Protein AF-A0A6G0MAN6-F1 (afdb_monomer)

Sequence (66 aa):
MSPKTVVAVERARLLEESLSRRDDPPAAVSEPQVITNAGVDEGVPPELLQSENRQHLADRTHQEAS

Solvent-accessible surface area (backbone atoms only — not comparable to full-atom values): 4366 Å² total; per-residue (Å²): 134,55,74,71,54,54,54,52,50,54,53,50,50,55,48,51,55,60,52,54,58,68,73,47,80,77,78,89,71,81,79,82,83,86,82,76,75,83,83,74,77,79,68,76,59,64,88,80,45,55,73,68,58,40,48,52,49,51,56,48,54,56,58,77,72,107

Secondary structure (DSSP, 8-state):
--HHHHHHHHHHHHHHHHHHHHHSPPPPPPPPP----TT--S-S-GGGS-HHHHHHHHHHHHHHT-

Radius of gyration: 33.34 Å; Cα contacts (8 Å, |Δi|>4): 5; chains: 1; bounding box: 60×23×84 Å

Mean predicted aligned error: 14.63 Å

Organism: NCBI:txid53985

Structure (mmCIF, N/CA/C/O backbone):
data_AF-A0A6G0MAN6-F1
#
_entry.id   AF-A0A6G0MAN6-F1
#
loop_
_atom_site.group_PDB
_atom_site.id
_atom_site.type_symbol
_atom_site.label_atom_id
_atom_site.label_alt_id
_atom_site.label_comp_id
_atom_site.label_asym_id
_atom_site.label_entity_id
_atom_site.label_seq_id
_atom_site.pdbx_PDB_ins_code
_atom_site.Cartn_x
_atom_site.Cartn_y
_atom_site.Cartn_z
_atom_site.occupancy
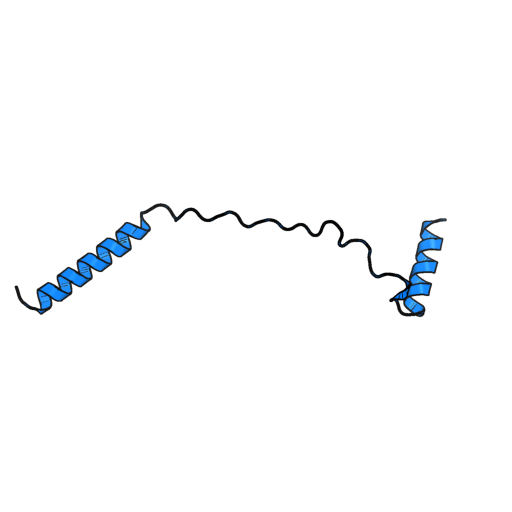_atom_site.B_iso_or_equiv
_atom_site.auth_seq_id
_atom_site.auth_comp_id
_atom_site.auth_asym_id
_atom_site.auth_atom_id
_atom_site.pdbx_PDB_model_num
ATOM 1 N N . MET A 1 1 ? 33.647 -3.277 -48.091 1.00 78.44 1 MET A N 1
ATOM 2 C CA . MET A 1 1 ? 33.099 -3.942 -46.884 1.00 78.44 1 MET A CA 1
ATOM 3 C C . MET A 1 1 ? 32.110 -5.007 -47.317 1.00 78.44 1 MET A C 1
ATOM 5 O O . MET A 1 1 ? 31.342 -4.743 -48.233 1.00 78.44 1 MET A O 1
ATOM 9 N N . SER A 1 2 ? 32.131 -6.192 -46.701 1.00 93.88 2 SER A N 1
ATOM 10 C CA . SER A 1 2 ? 31.126 -7.220 -46.999 1.00 93.88 2 SER A CA 1
ATOM 11 C C . SER A 1 2 ? 29.813 -6.919 -46.259 1.00 93.88 2 SER A C 1
ATOM 13 O O . SER A 1 2 ? 29.871 -6.359 -45.161 1.00 93.88 2 SER A O 1
ATOM 15 N N . PRO A 1 3 ? 28.641 -7.324 -46.781 1.00 91.81 3 PRO A N 1
ATOM 16 C CA . PRO A 1 3 ? 27.366 -7.157 -46.076 1.00 91.81 3 PRO A CA 1
ATOM 17 C C . PRO A 1 3 ? 27.371 -7.753 -44.658 1.00 91.81 3 PRO A C 1
ATOM 19 O O . PRO A 1 3 ? 26.830 -7.163 -43.729 1.00 91.81 3 PRO A O 1
ATOM 22 N N . LYS A 1 4 ? 28.072 -8.878 -44.460 1.00 94.25 4 LYS A N 1
ATOM 23 C CA . LYS A 1 4 ? 28.244 -9.513 -43.142 1.00 94.25 4 LYS A CA 1
ATOM 24 C C . LYS A 1 4 ? 29.007 -8.621 -42.163 1.00 94.25 4 LYS A C 1
ATOM 26 O O . LYS A 1 4 ? 28.683 -8.588 -40.982 1.00 94.25 4 LYS A O 1
ATOM 31 N N . THR A 1 5 ? 29.995 -7.879 -42.659 1.00 95.00 5 THR A N 1
ATOM 32 C CA . THR A 1 5 ? 30.776 -6.941 -41.847 1.00 95.00 5 THR A CA 1
ATOM 33 C C . THR A 1 5 ? 29.927 -5.754 -41.401 1.00 95.00 5 THR A C 1
ATOM 35 O O . THR A 1 5 ? 30.030 -5.342 -40.254 1.00 95.00 5 THR A O 1
ATOM 38 N N . VAL A 1 6 ? 29.049 -5.241 -42.265 1.00 94.88 6 VAL A N 1
ATOM 39 C CA . VAL A 1 6 ? 28.151 -4.126 -41.916 1.00 94.88 6 VAL A CA 1
ATOM 40 C C . VAL A 1 6 ? 27.177 -4.536 -40.808 1.00 94.88 6 VAL A C 1
ATOM 42 O O . VAL A 1 6 ? 27.051 -3.828 -39.815 1.00 94.88 6 VAL A O 1
ATOM 45 N N . VAL A 1 7 ? 26.571 -5.722 -40.919 1.00 95.69 7 VAL A N 1
ATOM 46 C CA . VAL A 1 7 ? 25.659 -6.253 -39.890 1.00 95.69 7 VAL A CA 1
ATOM 47 C C . VAL A 1 7 ? 26.378 -6.471 -38.556 1.00 95.69 7 VAL A C 1
ATOM 49 O O . VAL A 1 7 ? 25.829 -6.159 -37.502 1.00 95.69 7 VAL A O 1
ATOM 52 N N . ALA A 1 8 ? 27.611 -6.986 -38.584 1.00 95.88 8 ALA A N 1
ATOM 53 C CA . ALA A 1 8 ? 28.405 -7.178 -37.372 1.00 95.88 8 ALA A CA 1
ATOM 54 C C . ALA A 1 8 ? 28.736 -5.844 -36.679 1.00 95.88 8 ALA A C 1
ATOM 56 O O . ALA A 1 8 ? 28.651 -5.755 -35.457 1.00 95.88 8 ALA A O 1
ATOM 57 N N . VAL A 1 9 ? 29.056 -4.803 -37.453 1.00 95.00 9 VAL A N 1
ATOM 58 C CA . VAL A 1 9 ? 29.352 -3.461 -36.931 1.00 95.00 9 VAL A CA 1
ATOM 59 C C . VAL A 1 9 ? 28.108 -2.802 -36.330 1.00 95.00 9 VAL A C 1
ATOM 61 O O . VAL A 1 9 ? 28.185 -2.266 -35.229 1.00 95.00 9 VAL A O 1
ATOM 64 N N . GLU A 1 10 ? 26.950 -2.888 -36.987 1.00 96.19 10 GLU A N 1
ATOM 65 C CA . GLU A 1 10 ? 25.690 -2.355 -36.440 1.00 96.19 10 GLU A CA 1
ATOM 66 C C . GLU A 1 10 ? 25.303 -3.039 -35.124 1.00 96.19 10 GLU A C 1
ATOM 68 O O . GLU A 1 10 ? 24.933 -2.385 -34.150 1.00 96.19 10 GLU A O 1
ATOM 73 N N . ARG A 1 11 ? 25.458 -4.366 -35.055 1.00 95.56 11 ARG A N 1
ATOM 74 C CA . ARG A 1 11 ? 25.206 -5.139 -33.831 1.00 95.56 11 ARG A CA 1
ATOM 75 C C . ARG A 1 11 ? 26.165 -4.766 -32.704 1.00 95.56 11 ARG A C 1
ATOM 77 O O . ARG A 1 11 ? 25.732 -4.702 -31.557 1.00 95.56 11 ARG A O 1
ATOM 84 N N . ALA A 1 12 ? 27.435 -4.522 -33.025 1.00 95.00 12 ALA A N 1
ATOM 85 C CA . ALA A 1 12 ? 28.421 -4.064 -32.054 1.00 95.00 12 ALA A CA 1
ATOM 86 C C . ALA A 1 12 ? 28.066 -2.670 -31.512 1.00 95.00 12 ALA A C 1
ATOM 88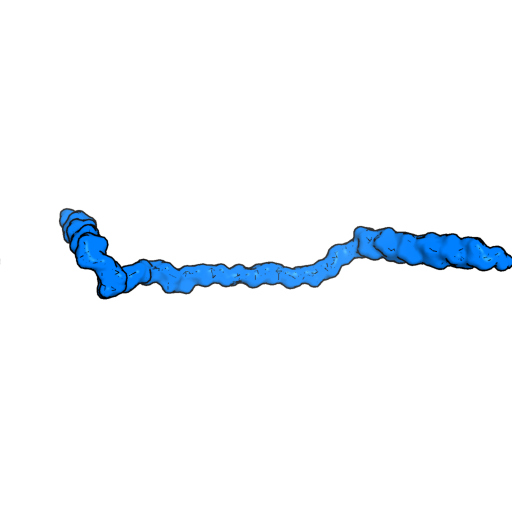 O O . ALA A 1 12 ? 28.078 -2.485 -30.300 1.00 95.00 12 ALA A O 1
ATOM 89 N N . ARG A 1 13 ? 27.650 -1.736 -32.379 1.00 93.81 13 ARG A N 1
ATOM 90 C CA . ARG A 1 13 ? 27.224 -0.387 -31.975 1.00 93.81 13 ARG A CA 1
ATOM 91 C C . ARG A 1 13 ? 26.002 -0.409 -31.052 1.00 93.81 13 ARG A C 1
ATOM 93 O O . ARG A 1 13 ? 26.006 0.264 -30.030 1.00 93.81 13 ARG A O 1
ATOM 100 N N . LEU A 1 14 ? 24.976 -1.200 -31.373 1.00 94.38 14 LEU A N 1
ATOM 101 C CA . LEU A 1 14 ? 23.780 -1.319 -30.524 1.00 94.38 14 LEU A CA 1
ATOM 102 C C . LEU A 1 14 ? 24.095 -1.938 -29.153 1.00 94.38 14 LEU A C 1
ATOM 104 O O . LEU A 1 14 ? 23.489 -1.573 -28.144 1.00 94.38 14 LEU A O 1
ATOM 108 N N . LEU A 1 15 ? 25.037 -2.886 -29.110 1.00 92.31 15 LEU A N 1
ATOM 109 C CA . LEU A 1 15 ? 25.513 -3.465 -27.857 1.00 92.31 15 LEU A CA 1
ATOM 110 C C . LEU A 1 15 ? 26.287 -2.430 -27.033 1.00 92.31 15 LEU A C 1
ATOM 112 O O . LEU A 1 15 ? 26.029 -2.308 -25.842 1.00 92.31 15 LEU A O 1
ATOM 116 N N . GLU A 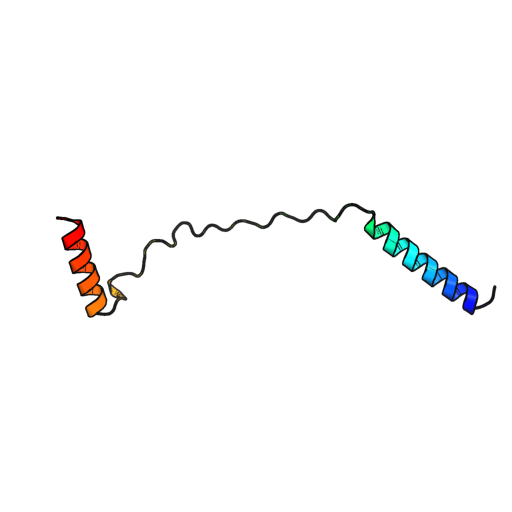1 16 ? 27.194 -1.684 -27.659 1.00 89.88 16 GLU A N 1
ATOM 117 C CA . GLU A 1 16 ? 27.968 -0.612 -27.025 1.00 89.88 16 GLU A CA 1
ATOM 118 C C . GLU A 1 16 ? 27.052 0.467 -26.425 1.00 89.88 16 GLU A C 1
ATOM 120 O O . GLU A 1 16 ? 27.193 0.809 -25.254 1.00 89.88 16 GLU A 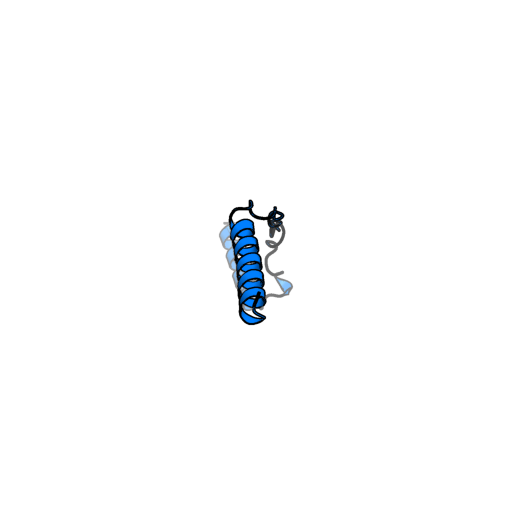O 1
ATOM 125 N N . GLU A 1 17 ? 26.035 0.911 -27.167 1.00 87.81 17 GLU A N 1
ATOM 126 C CA . GLU A 1 17 ? 25.015 1.854 -26.686 1.00 87.81 17 GLU A CA 1
ATOM 127 C C . GLU A 1 17 ? 24.212 1.290 -25.500 1.00 87.81 17 GLU A C 1
ATOM 129 O O . GLU A 1 17 ? 23.980 1.973 -24.500 1.00 87.81 17 GLU A O 1
ATOM 134 N N . SER A 1 18 ? 23.830 0.012 -25.571 1.00 85.00 18 SER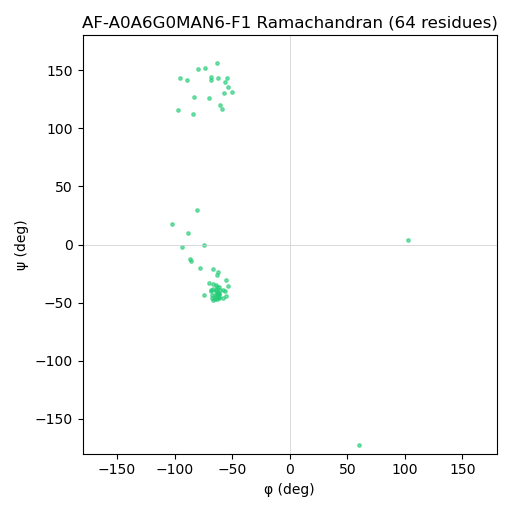 A N 1
ATOM 135 C CA . SER A 1 18 ? 23.092 -0.656 -24.492 1.00 85.00 18 SER A CA 1
ATOM 136 C C . SER A 1 18 ? 23.919 -0.813 -23.215 1.00 85.00 18 SER A C 1
ATOM 138 O O . SER A 1 18 ? 23.362 -0.778 -22.117 1.00 85.00 18 SER A O 1
ATOM 140 N N . LEU A 1 19 ? 25.230 -1.026 -23.347 1.00 87.44 19 LEU A N 1
ATOM 141 C CA . LEU A 1 19 ? 26.148 -1.113 -22.216 1.00 87.44 19 LEU A CA 1
ATOM 142 C C . LEU A 1 19 ? 26.410 0.272 -21.621 1.00 87.44 19 LEU A C 1
ATOM 144 O O . LEU A 1 19 ? 26.289 0.408 -20.411 1.00 87.44 19 LEU A O 1
ATOM 148 N N . SER A 1 20 ? 26.622 1.297 -22.453 1.00 81.81 20 SER A N 1
ATOM 149 C CA . SER A 1 20 ? 26.788 2.687 -22.001 1.00 81.81 20 SER A CA 1
ATOM 150 C C . SER A 1 20 ? 25.599 3.169 -21.166 1.00 81.81 20 SER A C 1
ATOM 152 O O . SER A 1 20 ? 25.788 3.812 -20.141 1.00 81.81 20 SER A O 1
ATOM 154 N N . ARG A 1 21 ? 24.367 2.800 -21.546 1.00 79.62 21 ARG A N 1
ATOM 155 C CA . ARG A 1 21 ? 23.151 3.141 -20.788 1.00 79.62 21 ARG A CA 1
ATOM 156 C C . ARG A 1 21 ? 23.115 2.543 -19.374 1.00 79.62 21 ARG A C 1
ATOM 158 O O . ARG A 1 21 ? 22.380 3.029 -18.520 1.00 79.62 21 ARG A O 1
ATOM 165 N N . ARG A 1 22 ? 23.839 1.450 -19.114 1.00 79.12 22 ARG A N 1
ATOM 166 C CA . ARG A 1 22 ? 23.900 0.833 -17.776 1.00 79.12 22 ARG A CA 1
ATOM 167 C C . ARG A 1 22 ? 24.829 1.577 -16.825 1.00 79.12 22 ARG A C 1
ATOM 169 O O . ARG A 1 22 ? 24.680 1.403 -15.619 1.00 79.12 22 ARG A O 1
ATOM 176 N N . ASP A 1 23 ? 25.750 2.364 -17.369 1.00 82.31 23 ASP A N 1
ATOM 177 C CA . ASP A 1 23 ? 26.644 3.227 -16.601 1.00 82.31 23 ASP A CA 1
ATOM 178 C C . ASP A 1 23 ? 25.998 4.591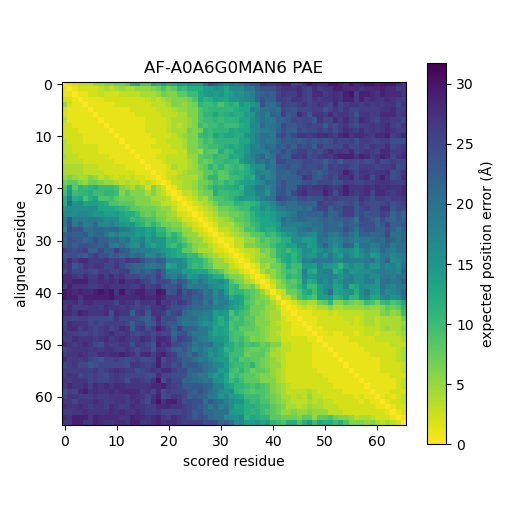 -16.290 1.00 82.31 23 ASP A C 1
ATOM 180 O O . ASP A 1 23 ? 26.470 5.311 -15.408 1.00 82.31 23 ASP A O 1
ATOM 184 N N . ASP A 1 24 ? 24.892 4.937 -16.964 1.00 83.31 24 ASP A N 1
ATOM 185 C CA . ASP A 1 24 ? 24.102 6.124 -16.643 1.00 83.31 24 ASP A CA 1
ATOM 186 C C . ASP A 1 24 ? 23.403 5.971 -15.278 1.00 83.31 24 ASP A C 1
ATOM 188 O O . ASP A 1 24 ? 22.928 4.881 -14.928 1.00 83.31 24 ASP A O 1
ATOM 192 N N . PRO A 1 25 ? 23.271 7.061 -14.496 1.00 83.75 25 PRO A N 1
ATOM 193 C CA . PRO A 1 25 ? 22.495 7.040 -13.267 1.00 83.75 25 PRO A CA 1
ATOM 194 C C . PRO A 1 25 ? 21.067 6.539 -13.523 1.00 83.75 25 PRO A C 1
ATOM 196 O O . PRO A 1 25 ? 20.470 6.875 -14.553 1.00 83.75 25 PRO A O 1
ATOM 199 N N . PRO A 1 26 ? 20.481 5.767 -12.590 1.00 82.62 26 PRO A N 1
ATOM 200 C CA . PRO A 1 26 ? 19.109 5.317 -12.738 1.00 82.62 26 PRO A CA 1
ATOM 201 C C . PRO A 1 26 ? 18.190 6.525 -12.919 1.00 82.62 26 PRO A C 1
ATOM 203 O O . PRO A 1 26 ? 18.354 7.554 -12.259 1.00 82.62 26 PRO A O 1
ATOM 206 N N . ALA A 1 27 ? 17.214 6.389 -13.817 1.00 83.75 27 ALA A N 1
ATOM 207 C CA . ALA A 1 27 ? 16.201 7.416 -14.003 1.00 83.75 27 ALA A CA 1
ATOM 208 C C . ALA A 1 27 ? 15.552 7.742 -12.650 1.00 83.75 27 ALA A C 1
ATOM 210 O O . ALA A 1 27 ? 15.222 6.832 -11.884 1.00 8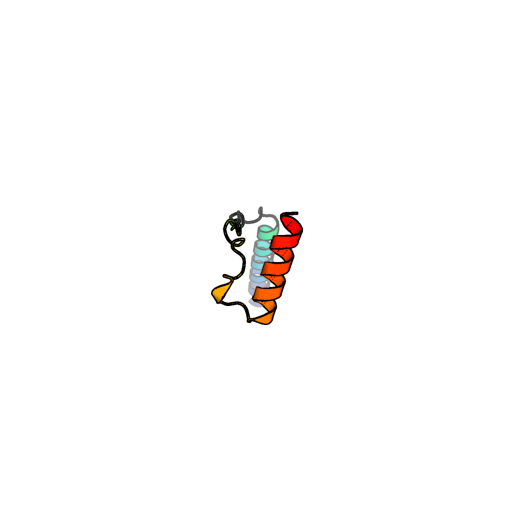3.75 27 ALA A O 1
ATOM 211 N N . ALA A 1 28 ? 15.378 9.032 -12.361 1.00 85.75 28 ALA A N 1
ATOM 212 C CA . ALA A 1 28 ? 14.730 9.467 -11.135 1.00 85.75 28 ALA A CA 1
ATOM 213 C C . ALA A 1 28 ? 13.310 8.884 -11.082 1.00 85.75 28 ALA A C 1
ATOM 215 O O . ALA A 1 28 ? 12.474 9.174 -11.939 1.00 85.75 28 ALA A O 1
ATOM 216 N N . VAL A 1 29 ? 13.055 8.041 -10.085 1.00 85.81 29 VAL A N 1
ATOM 217 C CA . VAL A 1 29 ? 11.720 7.522 -9.789 1.00 85.81 29 VAL A CA 1
ATOM 218 C C . VAL A 1 29 ? 11.080 8.393 -8.715 1.00 85.81 29 VAL A C 1
ATOM 220 O O . VAL A 1 29 ? 11.762 8.875 -7.812 1.00 85.81 29 VAL A O 1
ATOM 223 N N . SER A 1 30 ? 9.771 8.619 -8.812 1.00 86.50 30 SER A N 1
ATOM 224 C CA . SER A 1 30 ? 9.020 9.255 -7.728 1.00 86.50 30 SER A CA 1
ATOM 225 C C . SER A 1 30 ? 8.950 8.318 -6.526 1.00 86.50 30 SER A C 1
ATOM 227 O O . SER A 1 30 ? 8.782 7.108 -6.692 1.00 86.50 30 SER A O 1
ATOM 229 N N . GLU A 1 31 ? 9.050 8.873 -5.319 1.00 88.94 31 GLU A N 1
ATOM 230 C CA . GLU A 1 31 ? 8.859 8.082 -4.106 1.00 88.94 31 GLU A CA 1
ATOM 231 C C . GLU A 1 31 ? 7.431 7.516 -4.043 1.00 88.94 31 GLU A C 1
ATOM 233 O O . GLU A 1 31 ? 6.474 8.195 -4.444 1.00 88.94 31 GLU A O 1
ATOM 238 N N . PRO A 1 32 ? 7.258 6.281 -3.539 1.00 88.25 32 PRO A N 1
ATOM 239 C CA . PRO A 1 32 ? 5.938 5.740 -3.263 1.00 88.25 32 PRO A CA 1
ATOM 240 C C . PRO A 1 32 ? 5.169 6.648 -2.300 1.00 88.25 32 PRO A C 1
ATOM 242 O O . PRO A 1 32 ? 5.668 7.012 -1.236 1.00 88.25 32 PRO A O 1
ATOM 245 N N . GLN A 1 33 ? 3.930 6.988 -2.650 1.00 86.94 33 GLN A N 1
ATOM 246 C CA . GLN A 1 33 ? 3.055 7.730 -1.746 1.00 86.94 33 GLN A CA 1
ATOM 247 C C . GLN A 1 33 ? 2.627 6.827 -0.584 1.00 86.94 33 GLN A C 1
ATOM 249 O O . GLN A 1 33 ? 2.092 5.739 -0.799 1.00 86.94 33 GLN A O 1
ATOM 254 N N . VAL A 1 34 ? 2.839 7.284 0.650 1.00 85.06 34 VAL A N 1
ATOM 255 C CA . VAL A 1 34 ? 2.383 6.583 1.855 1.00 85.06 34 VAL A CA 1
ATOM 256 C C . VAL A 1 34 ? 0.923 6.953 2.122 1.00 85.06 34 VAL A C 1
ATOM 258 O O . VAL A 1 34 ? 0.626 8.091 2.477 1.00 85.06 34 VAL A O 1
ATOM 261 N N . ILE A 1 35 ? 0.008 5.993 1.971 1.00 82.88 35 ILE A N 1
ATOM 262 C CA . ILE A 1 35 ? -1.399 6.134 2.377 1.00 82.88 35 ILE A CA 1
ATOM 263 C C . ILE A 1 35 ? -1.539 5.494 3.764 1.00 82.88 35 ILE A C 1
ATOM 265 O O . ILE A 1 35 ? -1.305 4.297 3.919 1.00 82.88 35 ILE A O 1
ATOM 269 N N . THR A 1 36 ? -1.867 6.291 4.785 1.00 82.06 36 THR A N 1
ATOM 270 C CA . THR A 1 36 ? -2.089 5.801 6.157 1.00 82.06 36 THR A CA 1
ATOM 271 C C . THR A 1 36 ? -3.551 5.402 6.365 1.00 82.06 36 THR A C 1
ATOM 273 O O . THR A 1 36 ? -4.451 6.100 5.906 1.00 82.06 36 THR A O 1
ATOM 276 N N . ASN A 1 37 ? -3.802 4.317 7.101 1.00 83.19 37 ASN A N 1
ATOM 277 C CA . ASN A 1 37 ? -5.151 3.859 7.471 1.00 83.19 37 ASN A CA 1
ATOM 278 C C . ASN A 1 37 ? -5.731 4.633 8.676 1.00 83.19 37 ASN A C 1
ATOM 280 O O . ASN A 1 37 ? -6.489 4.078 9.473 1.00 83.19 37 ASN A O 1
ATOM 284 N N . ALA A 1 38 ? -5.351 5.901 8.860 1.00 80.81 38 ALA A N 1
ATOM 285 C CA . ALA A 1 38 ? -5.897 6.727 9.933 1.00 80.81 38 ALA A CA 1
ATOM 286 C C . ALA A 1 38 ? -7.425 6.855 9.757 1.00 80.81 38 ALA A C 1
ATOM 288 O O . ALA A 1 38 ? -7.885 7.321 8.718 1.00 80.81 38 ALA A O 1
ATOM 289 N N . GLY A 1 39 ? -8.199 6.412 10.757 1.00 68.50 39 GLY A N 1
ATOM 290 C CA . GLY A 1 39 ? -9.671 6.393 10.722 1.00 68.50 39 GLY A CA 1
ATOM 291 C C . GLY A 1 39 ? -10.318 5.026 10.452 1.00 68.50 39 GLY A C 1
ATOM 292 O O . GLY A 1 39 ? -11.536 4.946 10.375 1.00 68.50 39 GLY A O 1
ATOM 293 N N . VAL A 1 40 ? -9.538 3.944 10.340 1.00 71.88 40 VAL A N 1
ATOM 294 C CA . VAL A 1 40 ? -10.049 2.563 10.159 1.00 71.88 40 VAL A CA 1
ATOM 295 C C . VAL A 1 40 ? -10.327 1.854 11.505 1.00 71.88 40 VAL A C 1
ATOM 297 O O . VAL A 1 40 ? -10.584 0.656 11.542 1.00 71.88 40 VAL A O 1
ATOM 300 N N . ASP A 1 41 ? -10.287 2.576 12.629 1.00 70.00 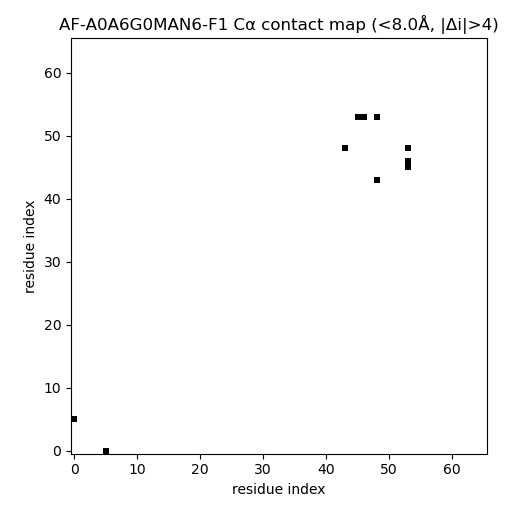41 ASP A N 1
ATOM 301 C CA . ASP A 1 41 ? -10.379 2.000 13.984 1.00 70.00 41 ASP A CA 1
ATOM 302 C C . ASP A 1 41 ? -11.760 2.151 14.651 1.00 70.00 41 ASP A C 1
ATOM 304 O O . ASP A 1 41 ? -11.890 1.991 15.858 1.00 70.00 41 ASP A O 1
ATOM 308 N N . GLU A 1 42 ? -12.832 2.439 13.904 1.00 72.50 42 GLU A N 1
ATOM 309 C CA . GLU A 1 42 ? -14.181 2.475 14.512 1.00 72.50 42 GLU A CA 1
ATOM 310 C C . GLU A 1 42 ? -14.749 1.076 14.829 1.00 72.50 42 GLU A C 1
ATOM 312 O O . GLU A 1 42 ? -15.840 0.950 15.386 1.00 72.50 42 GLU A O 1
ATOM 317 N N . GLY A 1 43 ? -14.003 0.005 14.531 1.00 77.50 43 GLY A N 1
ATOM 318 C CA . GLY A 1 43 ? -14.477 -1.365 14.700 1.00 77.50 43 GLY A CA 1
ATOM 319 C C . GLY A 1 43 ? -15.721 -1.656 13.850 1.00 77.50 43 GLY A C 1
ATOM 320 O O . GLY A 1 43 ? -16.126 -0.875 12.991 1.00 77.50 43 GLY A O 1
ATOM 321 N N . VAL A 1 44 ? -16.331 -2.825 14.047 1.00 82.75 44 VAL A N 1
ATOM 322 C CA . VAL A 1 44 ? -17.621 -3.139 13.415 1.00 82.75 44 VAL A CA 1
ATOM 323 C C . VAL A 1 44 ? -18.735 -2.531 14.275 1.00 82.75 44 VAL A C 1
ATOM 325 O O . VAL A 1 44 ? -18.777 -2.852 15.467 1.00 82.75 44 VAL A O 1
ATOM 328 N N . PRO A 1 45 ? -19.655 -1.721 13.709 1.00 87.94 45 PRO A N 1
ATOM 329 C CA . PRO A 1 45 ? -20.811 -1.213 14.441 1.00 87.94 45 PRO A CA 1
ATOM 330 C C . PRO A 1 45 ? -21.558 -2.344 15.169 1.00 87.94 45 PRO A C 1
ATOM 332 O O . PRO A 1 45 ? -21.844 -3.375 14.543 1.00 87.94 45 PRO A O 1
ATOM 335 N N . PRO A 1 46 ? -21.889 -2.199 16.466 1.00 88.44 46 PRO A N 1
ATOM 336 C CA . PRO A 1 46 ? -22.512 -3.264 17.251 1.00 88.44 46 PRO A CA 1
ATOM 337 C C . PRO A 1 46 ? -23.808 -3.804 16.635 1.00 88.44 46 PRO A C 1
ATOM 339 O O . PRO A 1 46 ? -24.108 -4.991 16.761 1.00 88.44 46 PRO A O 1
ATOM 342 N N . GLU A 1 47 ? -24.562 -2.969 15.919 1.00 90.69 47 GLU A N 1
ATOM 343 C CA . GLU A 1 47 ? -25.818 -3.331 15.255 1.00 90.69 47 GLU A CA 1
ATOM 344 C C . GLU A 1 47 ? -25.615 -4.393 14.164 1.00 90.69 47 GLU A C 1
ATOM 346 O O . GLU A 1 47 ? -26.529 -5.172 13.890 1.00 90.69 47 GLU A O 1
ATOM 351 N N . LEU A 1 48 ? -24.411 -4.465 13.585 1.00 93.12 48 LEU A N 1
ATOM 352 C CA . LEU A 1 48 ? -24.035 -5.439 12.558 1.00 93.12 48 LEU A CA 1
ATOM 353 C C . LEU A 1 48 ? -23.523 -6.763 13.140 1.00 93.12 48 LEU A C 1
ATOM 355 O O . LEU A 1 48 ? -23.392 -7.747 12.412 1.00 93.12 48 LEU A O 1
ATOM 359 N N . LEU A 1 49 ? -23.232 -6.815 14.442 1.00 92.44 49 LEU A N 1
ATOM 360 C CA . LEU A 1 49 ? -22.790 -8.038 15.102 1.00 92.44 49 LEU A CA 1
ATOM 361 C C . LEU A 1 49 ? -23.957 -9.020 15.278 1.00 92.44 49 LEU A C 1
ATOM 363 O O . LEU A 1 49 ? -25.114 -8.638 15.451 1.00 92.44 49 LEU A O 1
ATOM 367 N N . GLN A 1 50 ? -23.646 -10.314 15.301 1.00 95.75 50 GLN A N 1
ATOM 368 C CA . GLN A 1 50 ? -24.596 -11.341 15.733 1.00 95.75 50 GLN A CA 1
ATOM 369 C C . GLN A 1 50 ? -24.974 -11.133 17.208 1.00 95.75 50 GLN A C 1
ATOM 371 O O . GLN A 1 50 ? -24.210 -10.542 17.974 1.00 95.75 50 GLN A O 1
ATOM 376 N N . SER A 1 51 ? -26.143 -11.627 17.622 1.00 94.81 51 SER A N 1
ATOM 377 C CA . SER A 1 51 ? -26.663 -11.439 18.983 1.00 94.81 51 SER A CA 1
ATOM 378 C C . SER A 1 51 ? -25.692 -11.904 20.064 1.00 94.81 51 SER A C 1
ATOM 380 O O . SER A 1 51 ? -25.468 -11.173 21.023 1.00 94.81 51 SER A O 1
ATOM 382 N N . GLU A 1 52 ? -25.073 -13.070 19.879 1.00 96.44 52 GLU A N 1
ATOM 383 C CA . GLU A 1 52 ? -24.090 -13.613 20.823 1.00 96.44 52 GLU A CA 1
ATOM 384 C C . GLU A 1 52 ? -22.858 -12.706 20.931 1.00 96.44 52 GLU A C 1
ATOM 386 O O . GLU A 1 52 ? -22.408 -12.386 22.026 1.00 96.44 52 GLU A O 1
ATOM 391 N N . ASN A 1 53 ? -22.360 -12.195 19.802 1.00 94.38 53 ASN A N 1
ATOM 392 C CA . ASN A 1 53 ? -21.194 -11.311 19.784 1.00 94.38 53 ASN A CA 1
ATOM 393 C C . ASN A 1 53 ? -21.490 -9.933 20.390 1.00 94.38 53 ASN A C 1
ATOM 395 O O . ASN A 1 53 ? -20.620 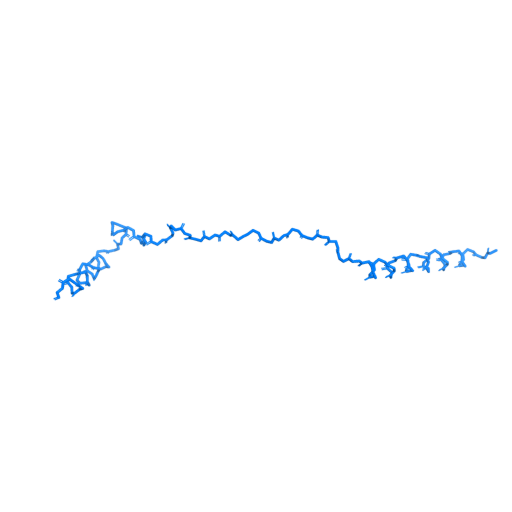-9.364 21.046 1.00 94.38 53 ASN A O 1
ATOM 399 N N . ARG A 1 54 ? -22.717 -9.414 20.230 1.00 94.38 54 ARG A N 1
ATOM 400 C CA . ARG A 1 54 ? -23.155 -8.206 20.947 1.00 94.38 54 ARG A CA 1
ATOM 401 C C . ARG A 1 54 ? -23.167 -8.417 22.454 1.00 94.38 54 ARG A C 1
ATOM 403 O O . ARG A 1 54 ? -22.734 -7.532 23.184 1.00 94.38 54 ARG A O 1
ATOM 410 N N . GLN A 1 55 ? -23.657 -9.570 22.909 1.00 95.31 55 GLN A N 1
ATOM 411 C CA . GLN A 1 55 ? -23.709 -9.879 24.334 1.00 95.31 55 GLN A CA 1
ATOM 412 C C . GLN A 1 55 ? -22.297 -9.987 24.919 1.00 95.31 55 GLN A C 1
ATOM 414 O O . GLN A 1 55 ? -22.002 -9.314 25.899 1.00 95.31 55 GLN A O 1
ATOM 419 N N . HIS A 1 56 ? -21.393 -10.716 24.259 1.00 95.06 56 HIS A N 1
ATOM 420 C CA . HIS A 1 56 ? -19.993 -10.792 24.684 1.00 95.06 56 HIS A CA 1
ATOM 421 C C . HIS A 1 56 ? -19.312 -9.415 24.734 1.00 95.06 56 HIS A C 1
ATOM 423 O O . HIS A 1 56 ? -18.528 -9.147 25.644 1.00 95.06 56 HIS A O 1
ATOM 429 N N . LEU A 1 57 ? -19.608 -8.534 23.769 1.00 93.00 57 LEU A N 1
ATOM 430 C CA . LEU A 1 57 ? -19.095 -7.165 23.769 1.00 93.00 57 LEU A CA 1
ATOM 431 C C . LEU A 1 57 ? -19.609 -6.378 24.983 1.00 93.00 57 LEU A C 1
ATOM 433 O O . LEU A 1 57 ? -18.805 -5.750 25.665 1.00 93.00 57 LEU A O 1
ATOM 437 N N . ALA A 1 58 ? -20.910 -6.454 25.277 1.00 92.69 58 ALA A N 1
ATOM 438 C CA . ALA A 1 58 ? -21.505 -5.800 26.440 1.00 92.69 58 ALA A CA 1
ATOM 439 C C . ALA A 1 58 ? -20.908 -6.321 27.760 1.00 92.69 58 ALA A C 1
ATOM 441 O O . ALA A 1 58 ? -20.496 -5.526 28.604 1.00 92.69 58 ALA A O 1
ATOM 442 N N . ASP A 1 59 ? -20.782 -7.643 27.907 1.00 95.75 59 ASP A N 1
ATOM 443 C CA . ASP A 1 59 ? -20.199 -8.287 29.089 1.00 95.75 59 ASP A CA 1
ATOM 444 C C . ASP A 1 59 ? -18.739 -7.861 29.306 1.00 95.75 59 ASP A C 1
ATOM 446 O O . ASP A 1 59 ? -18.305 -7.633 30.438 1.00 95.75 59 ASP A O 1
ATOM 450 N N . ARG A 1 60 ? -17.963 -7.723 28.223 1.00 94.00 60 ARG A N 1
ATOM 451 C CA . ARG A 1 60 ? -16.586 -7.217 28.281 1.00 94.00 60 ARG A CA 1
ATOM 452 C C . ARG A 1 60 ? -16.543 -5.750 28.710 1.00 94.00 60 ARG A C 1
ATOM 454 O O . ARG A 1 60 ? -15.801 -5.425 29.629 1.00 94.00 60 ARG A O 1
ATOM 461 N N . THR A 1 61 ? -17.364 -4.889 28.110 1.00 91.19 61 THR A N 1
ATOM 462 C CA . THR A 1 61 ? -17.416 -3.460 28.456 1.00 91.19 61 THR A CA 1
ATOM 463 C C . THR A 1 61 ? -17.821 -3.234 29.916 1.00 91.19 61 THR A C 1
ATOM 465 O O . THR A 1 61 ? -17.277 -2.349 30.571 1.00 91.19 61 THR A O 1
ATOM 468 N N . HIS A 1 62 ? -18.726 -4.052 30.464 1.00 93.31 62 HIS A N 1
ATOM 469 C CA . HIS A 1 62 ? -19.084 -3.995 31.884 1.00 93.31 62 HIS A CA 1
ATOM 470 C C . HIS A 1 62 ? -17.933 -4.403 32.817 1.00 93.31 62 HIS A C 1
ATOM 472 O O . HIS A 1 62 ? -17.761 -3.786 33.868 1.00 93.31 62 HIS A O 1
ATOM 478 N N . GLN A 1 63 ? -17.133 -5.405 32.437 1.00 92.44 63 GLN A N 1
ATOM 479 C CA . GLN A 1 63 ? -15.941 -5.810 33.192 1.00 92.44 63 GLN A CA 1
ATOM 480 C C . GLN A 1 63 ? -14.839 -4.747 33.149 1.00 92.44 63 GLN A C 1
ATOM 482 O O . GLN A 1 63 ? -14.209 -4.496 34.166 1.00 92.44 63 GLN A O 1
ATOM 487 N N . GLU A 1 64 ? -14.624 -4.107 31.997 1.00 89.25 64 GLU A N 1
ATOM 488 C CA . GLU A 1 64 ? -13.627 -3.036 31.835 1.00 89.25 64 GLU A CA 1
ATOM 489 C C . GLU A 1 64 ? -13.981 -1.763 32.628 1.00 89.25 64 GLU A C 1
ATOM 491 O O . GLU A 1 64 ? -13.103 -0.950 32.909 1.00 89.25 64 GLU A O 1
ATOM 496 N N . ALA A 1 65 ? -15.256 -1.584 32.987 1.00 84.62 65 ALA A N 1
ATOM 497 C CA . ALA A 1 65 ? -15.757 -0.435 33.741 1.00 84.62 65 ALA A CA 1
ATOM 498 C C . ALA A 1 65 ? -15.813 -0.643 35.272 1.00 84.62 65 ALA A C 1
ATOM 500 O O . ALA A 1 65 ? -16.226 0.281 35.978 1.00 84.62 65 ALA A O 1
ATOM 501 N N . SER A 1 66 ? -15.449 -1.831 35.777 1.00 77.44 66 SER A N 1
ATOM 502 C CA . SER A 1 66 ? -15.389 -2.170 37.215 1.00 77.44 66 SER A CA 1
ATOM 503 C C . SER A 1 66 ? -13.967 -2.073 37.761 1.00 77.44 66 SER A C 1
ATOM 505 O O . SER A 1 66 ? -13.829 -1.657 38.933 1.00 77.44 66 SER A O 1
#

pLDDT: mean 88.03, std 7.04, range [68.5, 96.44]

Foldseek 3Di:
DDPVVVVVVVVVVVVVVVVVVVVDDPDDDDDDDDDDPPPVPPPPPLVPDDPVVNVVVVVVVVVVVD